Protein AF-A0A8J4PMP1-F1 (afdb_monomer_lite)

Sequence (165 aa):
MTAALQSTEKVACSYKEFVDDQGNSQYLKLQIEDRSLFGRFIKFGMIDGREQVVTNTQLDNIYGGKELSKSTSDQSYIGLNIPYYTKYALLDPDFSVLIEQDTARDQVNSICTNEFSKKLTNAQIAGIVIGGAVFLFIIGAVVIYFYTRNSTSPIAMKLRKMGGR

Radius of gyration: 33.05 Å; chains: 1; bounding box: 49×27×121 Å

Structure (mmCIF, N/CA/C/O backbone):
data_AF-A0A8J4PMP1-F1
#
_entry.id   AF-A0A8J4PMP1-F1
#
loop_
_atom_site.group_PDB
_atom_site.id
_atom_site.type_symbol
_atom_site.label_atom_id
_atom_site.label_alt_id
_atom_site.label_comp_id
_atom_site.label_asym_id
_atom_site.label_entity_id
_atom_site.label_seq_id
_atom_site.pdbx_PDB_ins_code
_atom_site.Cartn_x
_atom_site.Cartn_y
_atom_site.Cartn_z
_atom_site.occupancy
_atom_site.B_iso_or_equiv
_atom_site.auth_seq_id
_atom_site.auth_comp_id
_atom_site.auth_asym_id
_atom_site.auth_atom_id
_atom_site.pdbx_PDB_model_num
ATOM 1 N N . MET A 1 1 ? -6.227 2.891 12.172 1.00 81.81 1 MET A N 1
ATOM 2 C CA . MET A 1 1 ? -5.019 2.042 12.072 1.00 81.81 1 MET A CA 1
ATOM 3 C C . MET A 1 1 ? -4.158 2.539 10.925 1.00 81.81 1 MET A C 1
ATOM 5 O O . MET A 1 1 ? -4.707 3.125 9.995 1.00 81.81 1 MET A O 1
ATOM 9 N N . THR A 1 2 ? -2.847 2.313 10.996 1.00 87.19 2 THR A N 1
ATOM 10 C CA . THR A 1 2 ? -1.889 2.705 9.951 1.00 87.19 2 THR A CA 1
ATOM 11 C C . THR A 1 2 ? -1.131 1.471 9.492 1.00 87.19 2 THR A C 1
ATOM 13 O O . THR A 1 2 ? -0.643 0.719 10.332 1.00 87.19 2 THR A O 1
ATOM 16 N N . ALA A 1 3 ? -1.017 1.286 8.183 1.00 88.38 3 ALA A N 1
ATOM 17 C CA . ALA A 1 3 ? -0.148 0.287 7.577 1.00 88.38 3 ALA A CA 1
ATOM 18 C C . ALA A 1 3 ? 0.888 1.008 6.717 1.00 88.38 3 ALA A C 1
ATOM 20 O O . ALA A 1 3 ? 0.541 1.957 6.012 1.00 88.38 3 ALA A O 1
ATOM 21 N N . ALA A 1 4 ? 2.145 0.582 6.800 1.00 90.62 4 ALA A N 1
ATOM 22 C CA . ALA A 1 4 ? 3.232 1.171 6.037 1.00 90.62 4 ALA A CA 1
ATOM 23 C C . ALA A 1 4 ? 4.232 0.095 5.613 1.00 90.62 4 ALA A C 1
ATOM 25 O O . ALA A 1 4 ? 4.559 -0.803 6.389 1.00 90.62 4 ALA A O 1
ATOM 26 N N . LEU A 1 5 ? 4.730 0.225 4.390 1.00 91.62 5 LEU A N 1
ATOM 27 C CA . LEU A 1 5 ? 5.825 -0.556 3.840 1.00 91.62 5 LEU A CA 1
ATOM 28 C C . LEU A 1 5 ? 6.898 0.422 3.353 1.00 91.62 5 LEU A C 1
ATOM 30 O O . LEU A 1 5 ? 6.575 1.445 2.752 1.00 91.62 5 LEU A O 1
ATOM 34 N N . GLN A 1 6 ? 8.170 0.131 3.616 1.00 92.50 6 GLN A N 1
ATOM 35 C CA . GLN A 1 6 ? 9.280 0.981 3.191 1.00 92.50 6 GLN A CA 1
ATOM 36 C C . GLN A 1 6 ? 10.460 0.139 2.715 1.00 92.50 6 GLN A C 1
ATOM 38 O O . GLN A 1 6 ? 10.809 -0.869 3.327 1.00 92.50 6 GLN A O 1
ATOM 43 N N . SER A 1 7 ? 11.078 0.581 1.625 1.00 90.94 7 SER A N 1
ATOM 44 C CA . SER A 1 7 ? 12.306 0.027 1.074 1.00 90.94 7 SER A CA 1
ATOM 45 C C . SER A 1 7 ? 13.475 0.978 1.305 1.00 90.94 7 SER A C 1
ATOM 47 O O . SER A 1 7 ? 13.333 2.201 1.253 1.00 90.94 7 SER A O 1
ATOM 49 N N . THR A 1 8 ? 14.647 0.394 1.537 1.00 90.31 8 THR A N 1
ATOM 50 C CA . THR A 1 8 ? 15.928 1.108 1.631 1.00 90.31 8 THR A CA 1
ATOM 51 C C . THR A 1 8 ? 16.561 1.321 0.249 1.00 90.31 8 THR A C 1
ATOM 53 O O . THR A 1 8 ? 17.526 2.074 0.117 1.00 90.31 8 THR A O 1
ATOM 56 N N . GLU A 1 9 ? 16.025 0.676 -0.792 1.00 87.75 9 GLU A N 1
ATOM 57 C CA . GLU A 1 9 ? 16.537 0.787 -2.156 1.00 87.75 9 GLU A CA 1
ATOM 58 C C . GLU A 1 9 ? 16.281 2.177 -2.744 1.00 87.75 9 GLU A C 1
ATOM 60 O O . GLU A 1 9 ? 15.222 2.777 -2.559 1.00 87.75 9 GLU A O 1
ATOM 65 N N . LYS A 1 10 ? 17.258 2.691 -3.500 1.00 81.88 10 LYS A N 1
ATOM 66 C CA . LYS A 1 10 ? 17.132 3.992 -4.183 1.00 81.88 10 LYS A CA 1
ATOM 67 C C . LYS A 1 10 ? 16.238 3.930 -5.414 1.00 81.88 10 LYS A C 1
ATOM 69 O O . LYS A 1 10 ? 15.725 4.960 -5.838 1.00 81.88 10 LYS A O 1
ATOM 74 N N . VAL A 1 11 ? 16.099 2.744 -5.998 1.00 86.69 11 VAL A N 1
ATOM 75 C CA . VAL A 1 11 ? 15.331 2.475 -7.209 1.00 86.69 11 VAL A CA 1
ATOM 76 C C . VAL A 1 11 ? 14.278 1.451 -6.832 1.00 86.69 11 VAL A C 1
ATOM 78 O O . VAL A 1 11 ? 14.615 0.311 -6.533 1.00 86.69 11 VAL A O 1
ATOM 81 N N . ALA A 1 12 ? 13.024 1.889 -6.786 1.00 91.06 12 ALA A N 1
ATOM 82 C CA . ALA A 1 12 ? 11.903 1.021 -6.477 1.00 91.06 12 ALA A CA 1
ATOM 83 C C . ALA A 1 12 ? 10.612 1.521 -7.140 1.00 91.06 12 ALA A C 1
ATOM 85 O O . ALA A 1 12 ? 10.537 2.659 -7.622 1.00 91.06 12 ALA A O 1
ATOM 86 N N . CYS A 1 13 ? 9.610 0.663 -7.154 1.00 92.56 13 CYS A N 1
ATOM 87 C CA . CYS A 1 13 ? 8.235 0.918 -7.508 1.00 92.56 13 CYS A CA 1
ATOM 88 C C . CYS A 1 13 ? 7.349 0.509 -6.340 1.00 92.56 13 CYS A C 1
ATOM 90 O O . CYS A 1 13 ? 7.555 -0.546 -5.738 1.00 92.56 13 CYS A O 1
ATOM 92 N N . SER A 1 14 ? 6.334 1.319 -6.065 1.00 93.50 14 SER A N 1
ATOM 93 C CA . SER A 1 14 ? 5.278 0.986 -5.123 1.00 93.50 14 SER A CA 1
ATOM 94 C C . SER A 1 14 ? 3.928 0.870 -5.811 1.00 93.50 14 SER A C 1
ATOM 96 O O . SER A 1 14 ? 3.675 1.481 -6.855 1.00 93.50 14 SER A O 1
ATOM 98 N N . TYR A 1 15 ? 3.066 0.057 -5.220 1.00 93.00 15 TYR A N 1
ATOM 99 C CA . TYR A 1 15 ? 1.709 -0.172 -5.669 1.00 93.00 15 TYR A CA 1
ATOM 100 C C . TYR A 1 15 ? 0.785 -0.346 -4.469 1.00 93.00 15 TYR A C 1
ATOM 102 O O . TYR A 1 15 ? 1.098 -1.081 -3.532 1.00 93.00 15 TYR A O 1
ATOM 110 N N . LYS A 1 16 ? -0.376 0.303 -4.547 1.00 91.81 16 LYS A N 1
ATOM 111 C CA . LYS A 1 16 ? -1.412 0.259 -3.526 1.00 91.81 16 LYS A CA 1
ATOM 112 C C . LYS A 1 16 ? -2.727 -0.182 -4.127 1.00 91.81 16 LYS A C 1
ATOM 114 O O . LYS A 1 16 ? -3.160 0.368 -5.139 1.00 91.81 16 LYS A O 1
ATOM 119 N N . GLU A 1 17 ? -3.404 -1.075 -3.424 1.00 90.06 17 GLU A N 1
ATOM 120 C CA . GLU A 1 17 ? -4.733 -1.534 -3.789 1.00 90.06 17 GLU A CA 1
ATOM 121 C C . GLU A 1 17 ? -5.627 -1.662 -2.558 1.00 90.06 17 GLU A C 1
ATOM 123 O O . GLU A 1 17 ? -5.215 -2.151 -1.503 1.00 90.06 17 GLU A O 1
ATOM 128 N N . PHE A 1 18 ? -6.879 -1.241 -2.724 1.00 87.88 18 PHE A N 1
ATOM 129 C CA . PHE A 1 18 ? -7.957 -1.525 -1.789 1.00 87.88 18 PHE A CA 1
ATOM 130 C C . PHE A 1 18 ? -8.990 -2.358 -2.518 1.00 87.88 18 PHE A C 1
ATOM 132 O O . PHE A 1 18 ? -9.507 -1.9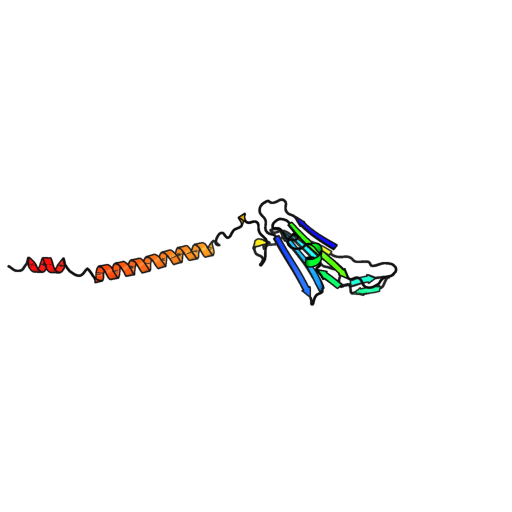36 -3.553 1.00 87.88 18 PHE A O 1
ATOM 139 N N . VAL A 1 19 ? -9.315 -3.516 -1.952 1.00 83.38 19 VAL A N 1
ATOM 140 C CA . VAL A 1 19 ? -10.459 -4.289 -2.427 1.00 83.38 19 VAL A CA 1
ATOM 141 C C . VAL A 1 19 ? -11.660 -3.837 -1.617 1.00 83.38 19 VAL A C 1
ATOM 143 O O . VAL A 1 19 ? -11.775 -4.122 -0.418 1.00 83.38 19 VAL A O 1
ATOM 146 N N . ASP A 1 20 ? -12.510 -3.068 -2.285 1.00 76.00 20 ASP A N 1
ATOM 147 C CA . ASP A 1 20 ? -13.736 -2.530 -1.725 1.00 76.00 20 ASP A CA 1
ATOM 148 C C . ASP A 1 20 ? -14.940 -3.381 -2.139 1.00 76.00 20 ASP A C 1
ATOM 150 O O . ASP A 1 20 ? -15.081 -3.763 -3.302 1.00 76.00 20 ASP A O 1
ATOM 154 N N . ASP A 1 21 ? -15.819 -3.651 -1.180 1.00 67.69 21 ASP A N 1
ATOM 155 C CA . ASP A 1 21 ? -17.138 -4.228 -1.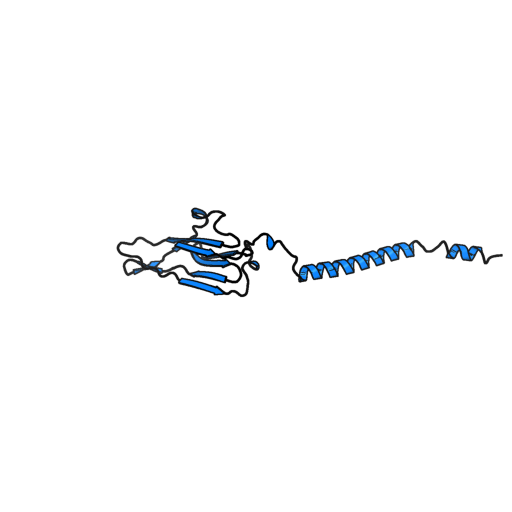419 1.00 67.69 21 ASP A CA 1
ATOM 156 C C . ASP A 1 21 ? -18.180 -3.217 -0.933 1.00 67.69 21 ASP A C 1
ATOM 158 O O . ASP A 1 21 ? -18.443 -3.096 0.265 1.00 67.69 21 ASP A O 1
ATOM 162 N N . GLN A 1 22 ? -18.728 -2.444 -1.877 1.00 64.44 22 GLN A N 1
ATOM 163 C CA . GLN A 1 22 ? -19.795 -1.461 -1.642 1.00 64.44 22 GLN A CA 1
ATOM 164 C C . GLN A 1 22 ? -19.470 -0.405 -0.560 1.00 64.44 22 GLN A C 1
ATOM 166 O O . GLN A 1 22 ? -20.343 -0.025 0.221 1.00 64.44 22 GLN A O 1
ATOM 171 N N . GLY A 1 23 ? -18.232 0.099 -0.509 1.00 64.75 23 GLY A N 1
ATOM 172 C CA . GLY A 1 23 ? -17.799 1.130 0.443 1.00 64.75 23 GLY A CA 1
ATOM 173 C C . GLY A 1 23 ? -17.243 0.595 1.768 1.00 64.75 23 GLY A C 1
ATOM 174 O O . GLY A 1 23 ? -16.934 1.390 2.658 1.00 64.75 23 GLY A O 1
ATOM 175 N N . ASN A 1 24 ? -17.116 -0.727 1.919 1.00 74.38 24 ASN A N 1
ATOM 176 C CA . ASN A 1 24 ? -16.399 -1.372 3.013 1.00 74.38 24 ASN A CA 1
ATOM 177 C C . ASN A 1 24 ? -15.070 -1.952 2.505 1.00 74.38 24 ASN A C 1
ATOM 179 O O . ASN A 1 24 ? -15.024 -3.056 1.956 1.00 74.38 24 ASN A O 1
ATOM 183 N N . SER A 1 25 ? -13.973 -1.229 2.741 1.00 79.25 25 SER A N 1
ATOM 184 C CA . SER A 1 25 ? -12.627 -1.672 2.367 1.00 79.25 25 SER A CA 1
ATOM 185 C C . SER A 1 25 ? -12.185 -2.821 3.273 1.00 79.25 25 SER A C 1
ATOM 187 O O . SER A 1 25 ? -11.778 -2.603 4.411 1.00 79.25 25 SER A O 1
ATOM 189 N N . GLN A 1 26 ? -12.291 -4.057 2.789 1.00 84.50 26 GLN A N 1
ATOM 190 C CA . GLN A 1 26 ? -12.015 -5.260 3.587 1.00 84.50 26 GLN A CA 1
ATOM 191 C C . GLN A 1 26 ? -10.565 -5.715 3.485 1.00 84.50 26 GLN A C 1
ATOM 193 O O . GLN A 1 26 ? -10.074 -6.403 4.381 1.00 84.50 26 GLN A O 1
ATOM 198 N N . TYR A 1 27 ? -9.887 -5.325 2.409 1.00 89.94 27 TYR A N 1
ATOM 199 C CA . TYR A 1 27 ? -8.506 -5.697 2.169 1.00 89.94 27 TYR A CA 1
ATOM 200 C C . TYR A 1 27 ? -7.683 -4.484 1.771 1.00 89.94 27 TYR A C 1
ATOM 202 O O . TYR A 1 27 ? -8.141 -3.620 1.020 1.00 89.94 27 TYR A O 1
ATOM 210 N N . LEU A 1 28 ? -6.454 -4.459 2.272 1.00 91.75 28 LEU A N 1
ATOM 211 C CA . LEU A 1 28 ? -5.413 -3.530 1.870 1.00 91.75 28 LEU A CA 1
ATOM 212 C C . LEU A 1 28 ? -4.236 -4.337 1.347 1.00 91.75 28 LEU A C 1
ATOM 214 O O . LEU A 1 28 ? -3.741 -5.224 2.039 1.00 91.75 28 LEU A O 1
ATOM 218 N N . LYS A 1 29 ? -3.729 -3.955 0.183 1.00 93.12 29 LYS A N 1
ATOM 219 C CA . LYS A 1 29 ? -2.442 -4.414 -0.314 1.00 93.12 29 LYS A CA 1
ATOM 220 C C . LYS A 1 29 ? -1.532 -3.208 -0.507 1.00 93.12 29 LYS A C 1
ATOM 222 O O . LYS A 1 29 ? -1.859 -2.293 -1.257 1.00 93.12 29 LYS A O 1
ATOM 227 N N . LEU A 1 30 ? -0.396 -3.224 0.182 1.00 94.12 30 LEU A N 1
ATOM 228 C CA . LEU A 1 30 ? 0.723 -2.311 -0.046 1.00 94.12 30 LEU A CA 1
ATOM 229 C C . LEU A 1 30 ? 1.865 -3.133 -0.622 1.00 94.12 30 LEU A C 1
ATOM 231 O O . LEU A 1 30 ? 2.231 -4.142 -0.031 1.00 94.12 30 LEU A O 1
ATOM 235 N N . GLN A 1 31 ? 2.441 -2.730 -1.741 1.00 94.56 31 GLN A N 1
ATOM 236 C CA . GLN A 1 31 ? 3.503 -3.479 -2.400 1.00 94.56 31 GLN A CA 1
ATOM 237 C C . GLN A 1 31 ? 4.656 -2.553 -2.758 1.00 94.56 31 GLN A C 1
ATOM 239 O O . GLN A 1 31 ? 4.440 -1.452 -3.257 1.00 94.56 31 GLN A O 1
ATOM 244 N N . ILE A 1 32 ? 5.883 -3.008 -2.514 1.00 94.50 32 ILE A N 1
ATOM 245 C CA . ILE A 1 32 ? 7.107 -2.385 -3.016 1.00 94.50 32 ILE A CA 1
ATOM 246 C C . ILE A 1 32 ? 7.950 -3.483 -3.653 1.00 94.50 32 ILE A C 1
ATOM 248 O O . ILE A 1 32 ? 8.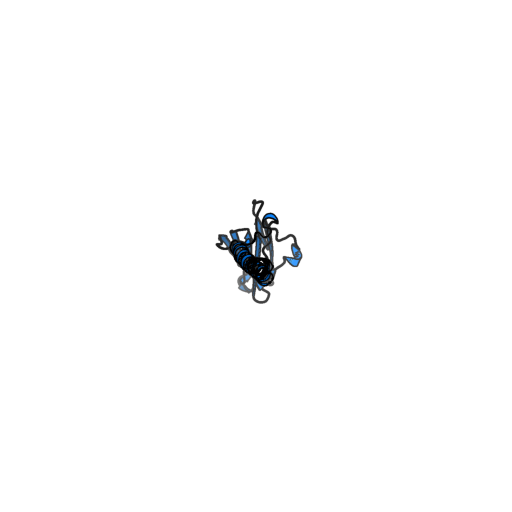267 -4.474 -2.995 1.00 94.50 32 ILE A O 1
ATOM 252 N N . GLU A 1 33 ? 8.318 -3.298 -4.920 1.00 92.88 33 GLU A N 1
ATOM 253 C CA . GLU A 1 33 ? 8.980 -4.330 -5.729 1.00 92.88 33 GLU A CA 1
ATOM 254 C C . GLU A 1 33 ? 8.202 -5.661 -5.703 1.00 92.88 33 GLU A C 1
ATOM 256 O O . GLU A 1 33 ? 7.020 -5.701 -6.045 1.00 92.88 33 GLU A O 1
ATOM 261 N N . ASP A 1 34 ? 8.848 -6.751 -5.302 1.00 93.56 34 ASP A N 1
ATOM 262 C CA . ASP A 1 34 ? 8.307 -8.103 -5.205 1.00 93.56 34 ASP A CA 1
ATOM 263 C C . ASP A 1 34 ? 7.717 -8.418 -3.821 1.00 93.56 34 ASP A C 1
ATOM 265 O O . ASP A 1 34 ? 7.336 -9.555 -3.565 1.00 93.56 34 ASP A O 1
ATOM 269 N N . ARG A 1 35 ? 7.637 -7.447 -2.901 1.00 94.62 35 ARG A N 1
ATOM 270 C CA . ARG A 1 35 ? 7.149 -7.677 -1.533 1.00 94.62 35 ARG A CA 1
ATOM 271 C C . ARG A 1 35 ? 5.864 -6.922 -1.275 1.00 94.62 35 ARG A C 1
ATOM 273 O O . ARG A 1 35 ? 5.814 -5.706 -1.455 1.00 94.62 35 ARG A O 1
ATOM 280 N N . SER A 1 36 ? 4.852 -7.625 -0.781 1.00 94.44 36 SER A N 1
ATOM 281 C CA . SER A 1 36 ? 3.579 -7.024 -0.402 1.00 94.44 36 SER A CA 1
ATOM 282 C C . SER A 1 36 ? 3.241 -7.254 1.068 1.00 94.44 36 SER A C 1
ATOM 284 O O . SER A 1 36 ? 3.539 -8.291 1.655 1.00 94.44 36 SER A O 1
ATOM 286 N N . LEU A 1 37 ? 2.628 -6.247 1.680 1.00 94.38 37 LEU A N 1
ATOM 287 C CA . LEU A 1 37 ? 1.911 -6.335 2.939 1.00 94.38 37 LEU A CA 1
ATOM 288 C C . LEU A 1 37 ? 0.423 -6.399 2.608 1.00 94.38 37 LEU A C 1
ATOM 290 O O . LEU A 1 37 ? -0.159 -5.431 2.115 1.00 94.38 37 LEU A O 1
ATOM 294 N N . PHE A 1 38 ? -0.176 -7.545 2.894 1.00 92.94 38 PHE A N 1
ATOM 295 C CA . PHE A 1 38 ? -1.593 -7.799 2.719 1.00 92.94 38 PHE A CA 1
ATOM 296 C C . PHE A 1 38 ? -2.293 -7.765 4.077 1.00 92.94 38 PHE A C 1
ATOM 298 O O . PHE A 1 38 ? -1.957 -8.531 4.978 1.00 92.94 38 PHE A O 1
ATOM 305 N N . GLY A 1 39 ? -3.257 -6.866 4.232 1.00 91.12 39 GLY A N 1
ATOM 306 C CA . GLY A 1 39 ? -4.094 -6.741 5.418 1.00 91.12 39 GLY A CA 1
ATOM 307 C C . GLY A 1 39 ? -5.524 -7.165 5.122 1.00 91.12 39 GLY A C 1
ATOM 308 O O . GLY A 1 39 ? -6.100 -6.734 4.123 1.00 91.12 39 GLY A O 1
ATOM 309 N N . ARG A 1 40 ? -6.109 -7.968 6.014 1.00 90.00 40 ARG A N 1
ATOM 310 C CA . ARG A 1 40 ? -7.535 -8.298 6.032 1.00 90.00 40 ARG A CA 1
ATOM 311 C C . ARG A 1 40 ? -8.171 -7.659 7.259 1.00 90.00 40 ARG A C 1
ATOM 313 O O . ARG A 1 40 ? -7.847 -8.004 8.395 1.00 90.00 40 ARG A O 1
ATOM 320 N N . PHE A 1 41 ? -9.098 -6.741 7.027 1.00 87.62 41 PHE A N 1
ATOM 321 C CA . PHE A 1 41 ? -9.772 -6.026 8.100 1.00 87.62 41 PHE A CA 1
ATOM 322 C C . PHE A 1 41 ? -10.956 -6.808 8.662 1.00 87.62 41 PHE A C 1
ATOM 324 O O . PHE A 1 41 ? -11.603 -7.613 7.986 1.00 87.62 41 PHE A O 1
ATOM 331 N N . ILE A 1 42 ? -11.239 -6.535 9.933 1.00 87.50 42 ILE A N 1
ATOM 332 C CA . ILE A 1 42 ? -12.310 -7.177 10.677 1.00 87.50 42 ILE A CA 1
ATOM 333 C C . ILE A 1 42 ? -13.674 -6.771 10.116 1.00 87.50 42 ILE A C 1
ATOM 335 O O . ILE A 1 42 ? -13.964 -5.589 9.936 1.00 87.50 42 ILE A O 1
ATOM 339 N N . LYS A 1 43 ? -14.523 -7.776 9.881 1.00 87.81 43 LYS A N 1
ATOM 340 C CA . LYS A 1 43 ? -15.952 -7.600 9.574 1.00 87.81 43 LYS A CA 1
ATOM 341 C C . LYS A 1 43 ? -16.841 -7.771 10.805 1.00 87.81 43 LYS A C 1
ATOM 343 O O . LYS A 1 43 ? -17.939 -7.227 10.842 1.00 87.81 43 LYS A O 1
ATOM 348 N N . PHE A 1 44 ? -16.362 -8.523 11.796 1.00 89.00 44 PHE A N 1
ATOM 349 C CA . PHE A 1 44 ? -17.088 -8.861 13.015 1.00 89.00 44 PHE A CA 1
ATOM 350 C C . PHE A 1 44 ? -16.180 -8.738 14.233 1.00 89.00 44 PHE A C 1
ATOM 352 O O . PHE A 1 44 ? -15.104 -9.327 14.277 1.00 89.00 44 PHE A O 1
ATOM 359 N N . GLY A 1 45 ? -16.619 -7.969 15.221 1.00 91.38 45 GLY A N 1
ATOM 360 C CA . GLY A 1 45 ? -15.936 -7.825 16.500 1.00 91.38 45 GLY A CA 1
ATOM 361 C C . GLY A 1 45 ? -16.757 -8.411 17.635 1.00 91.38 45 GLY A C 1
ATOM 362 O O . GLY A 1 45 ? -17.986 -8.457 17.560 1.00 91.38 45 GLY A O 1
ATOM 363 N N . MET A 1 46 ? -16.089 -8.801 18.720 1.00 94.31 46 MET A N 1
ATOM 364 C CA . MET A 1 46 ? -16.775 -9.106 19.973 1.00 94.31 46 MET A CA 1
ATOM 365 C C . MET A 1 46 ? -16.913 -7.819 20.784 1.00 94.31 46 MET A C 1
ATOM 367 O O . MET A 1 46 ? -15.940 -7.303 21.329 1.00 94.31 46 MET A O 1
ATOM 371 N N . ILE A 1 47 ? -18.135 -7.309 20.860 1.00 95.44 47 ILE A N 1
ATOM 372 C CA . ILE A 1 47 ? -18.485 -6.031 21.468 1.00 95.44 47 ILE A CA 1
ATOM 373 C C . ILE A 1 47 ? -19.403 -6.299 22.656 1.00 95.44 47 ILE A C 1
ATOM 375 O O . ILE A 1 47 ? -20.497 -6.837 22.497 1.00 95.44 47 ILE A O 1
ATOM 379 N N . ASP A 1 48 ? -18.935 -5.988 23.865 1.00 95.06 48 ASP A N 1
ATOM 380 C CA . ASP A 1 48 ? -19.640 -6.261 25.127 1.00 95.06 48 ASP A CA 1
ATOM 381 C C . ASP A 1 48 ? -20.149 -7.713 25.256 1.00 95.06 48 ASP A C 1
ATOM 383 O O . ASP A 1 48 ? -21.225 -7.984 25.798 1.00 95.06 48 ASP A O 1
ATOM 387 N N . GLY A 1 49 ? -19.368 -8.664 24.735 1.00 93.44 49 GLY A N 1
ATOM 388 C CA . GLY A 1 49 ? -19.691 -10.094 24.748 1.00 93.44 49 GLY A CA 1
ATOM 389 C C . GLY A 1 49 ? -20.674 -10.544 23.663 1.00 93.44 49 GLY A C 1
ATOM 390 O O . GLY A 1 49 ? -21.158 -11.672 23.725 1.00 93.44 49 GLY A O 1
ATOM 391 N N . ARG A 1 50 ? -20.981 -9.695 22.674 1.00 94.00 50 ARG A N 1
ATOM 392 C CA . ARG A 1 50 ? -21.814 -10.037 21.512 1.00 94.00 50 ARG A CA 1
ATOM 393 C C . ARG A 1 50 ? -21.033 -9.836 20.227 1.00 94.00 50 ARG A C 1
ATOM 395 O O . ARG A 1 50 ? -20.281 -8.878 20.101 1.00 94.00 50 ARG A O 1
ATOM 402 N N . GLU A 1 51 ? -21.238 -10.715 19.261 1.00 94.06 51 GLU A N 1
ATOM 403 C CA . GLU A 1 51 ? -20.703 -10.506 17.922 1.00 94.06 51 GLU A CA 1
ATOM 404 C C . GLU A 1 51 ? -21.490 -9.391 17.225 1.00 94.06 51 GLU A C 1
ATOM 406 O O . GLU A 1 51 ? -22.723 -9.398 17.202 1.00 94.06 51 GLU A O 1
ATOM 411 N N . GLN A 1 52 ? -20.777 -8.402 16.700 1.00 94.06 52 GLN A N 1
ATOM 412 C CA . GLN A 1 52 ? -21.364 -7.269 15.998 1.00 94.06 52 GLN A CA 1
ATOM 413 C C . GLN A 1 52 ? -20.561 -6.934 14.748 1.00 94.06 52 GLN A C 1
ATOM 415 O O . GLN A 1 52 ? -19.342 -7.102 14.705 1.00 94.06 52 GLN A O 1
ATOM 420 N N . VAL A 1 53 ? -21.266 -6.433 13.734 1.00 91.44 53 VAL A N 1
ATOM 421 C CA . VAL A 1 53 ? -20.663 -5.999 12.473 1.00 91.44 53 VAL A CA 1
ATOM 422 C C . VAL A 1 53 ? -19.821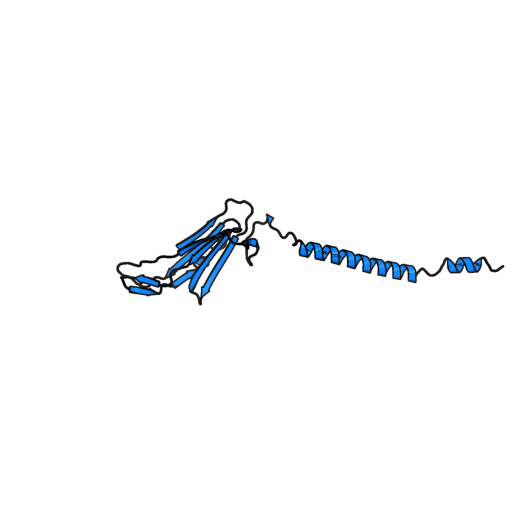 -4.747 12.705 1.00 91.44 53 VAL A C 1
ATOM 424 O O . VAL A 1 53 ? -20.269 -3.789 13.334 1.00 91.44 53 VAL A O 1
ATOM 427 N N . VAL A 1 54 ? -18.618 -4.752 12.142 1.00 91.06 54 VAL A N 1
ATOM 428 C CA . VAL A 1 54 ? -17.689 -3.622 12.091 1.00 91.06 54 VAL A CA 1
ATOM 429 C C . VAL A 1 54 ? -17.461 -3.285 10.623 1.00 91.06 54 VAL A C 1
ATOM 431 O O . VAL A 1 54 ? -17.292 -4.178 9.791 1.00 91.06 54 VAL A O 1
ATOM 434 N N . THR A 1 55 ? -17.490 -1.997 10.291 1.00 90.38 55 THR A N 1
ATOM 435 C CA . THR A 1 55 ? -17.222 -1.533 8.921 1.00 90.38 55 THR A CA 1
ATOM 436 C C . THR A 1 55 ? -15.913 -0.769 8.861 1.00 90.38 55 THR A C 1
ATOM 438 O O . THR A 1 55 ? -15.434 -0.258 9.872 1.00 90.38 55 THR A O 1
ATOM 441 N N . ASN A 1 56 ? -15.320 -0.708 7.674 1.00 89.06 56 ASN A N 1
ATOM 442 C CA . ASN A 1 56 ? -14.027 -0.086 7.453 1.00 89.06 56 ASN A CA 1
ATOM 443 C C . ASN A 1 56 ? -14.175 1.081 6.485 1.00 89.06 56 ASN A C 1
ATOM 445 O O . ASN A 1 56 ? -14.980 1.035 5.558 1.00 89.06 56 ASN A O 1
ATOM 449 N N . THR A 1 57 ? -13.382 2.127 6.683 1.00 88.94 57 THR A N 1
ATOM 450 C CA . THR A 1 57 ? -13.363 3.283 5.785 1.00 88.94 57 THR A CA 1
ATOM 451 C C . THR A 1 57 ? -11.928 3.673 5.486 1.00 88.94 57 THR A C 1
ATOM 453 O O . THR A 1 57 ? -11.106 3.785 6.397 1.00 88.94 57 THR A O 1
ATOM 456 N N . GLN A 1 58 ? -11.620 3.897 4.211 1.00 88.12 58 GLN A N 1
ATOM 457 C CA . GLN A 1 58 ? -10.328 4.432 3.806 1.00 88.12 58 GLN A CA 1
ATOM 458 C C . GLN A 1 58 ? -10.240 5.910 4.192 1.00 88.12 58 GLN A C 1
ATOM 460 O O . GLN A 1 58 ? -11.102 6.716 3.841 1.00 88.12 58 GLN A O 1
ATOM 465 N N . LEU A 1 59 ? -9.174 6.275 4.901 1.00 88.81 59 LEU A N 1
ATOM 466 C CA . LEU A 1 59 ? -8.965 7.636 5.392 1.00 88.81 59 LEU A CA 1
ATOM 467 C C . LEU A 1 59 ? -7.754 8.321 4.738 1.00 88.81 59 LEU A C 1
ATOM 469 O O . LEU A 1 59 ? -7.365 9.411 5.152 1.00 88.81 59 LEU A O 1
ATOM 473 N N . ASP A 1 60 ? -7.178 7.720 3.696 1.00 86.38 60 ASP A N 1
ATOM 474 C CA . ASP A 1 60 ? -6.030 8.254 2.950 1.00 86.38 60 ASP A CA 1
ATOM 475 C C . ASP A 1 60 ? -6.267 9.693 2.455 1.00 86.38 60 ASP A C 1
ATOM 477 O O . ASP A 1 60 ? -5.405 10.560 2.611 1.00 86.38 60 ASP A O 1
ATOM 481 N N . ASN A 1 61 ? -7.471 9.973 1.945 1.00 82.88 61 ASN A N 1
ATOM 482 C CA . ASN A 1 61 ? -7.863 11.304 1.467 1.00 82.88 61 ASN A CA 1
ATOM 483 C C . ASN A 1 61 ? -7.928 12.354 2.587 1.00 82.88 61 ASN A C 1
ATOM 485 O O . ASN A 1 61 ? -7.807 13.545 2.313 1.00 82.88 61 ASN A O 1
ATOM 489 N N . ILE A 1 62 ? -8.134 11.920 3.834 1.00 83.12 62 ILE A N 1
ATOM 490 C CA . ILE A 1 62 ? -8.286 12.796 5.001 1.00 83.12 62 ILE A CA 1
ATOM 491 C C . ILE A 1 62 ? -6.930 13.030 5.673 1.00 83.12 62 ILE A C 1
ATOM 493 O O . ILE A 1 62 ? -6.611 14.165 6.018 1.00 83.12 62 ILE A O 1
ATOM 497 N N . TYR A 1 63 ? -6.129 11.975 5.852 1.00 79.56 63 TYR A N 1
ATOM 498 C CA . TYR A 1 63 ? -4.919 12.036 6.680 1.00 79.56 63 TYR A CA 1
ATOM 499 C C . TYR A 1 63 ? -3.601 12.098 5.913 1.00 79.56 63 TYR A C 1
ATOM 501 O O . TYR A 1 63 ? -2.600 12.451 6.529 1.00 79.56 63 TYR A O 1
ATOM 509 N N . GLY A 1 64 ? -3.544 11.763 4.619 1.00 67.06 64 GLY A N 1
ATOM 510 C CA . GLY A 1 64 ? -2.236 11.587 3.977 1.00 67.06 64 GLY A CA 1
ATOM 511 C C . GLY A 1 64 ? -2.037 12.156 2.573 1.00 67.06 64 GLY A C 1
ATOM 512 O O . GLY A 1 64 ? -0.911 12.117 2.076 1.00 67.06 64 GLY A O 1
ATOM 513 N N . GLY A 1 65 ? -3.053 12.764 1.956 1.00 64.38 65 GLY A N 1
ATOM 514 C CA . GLY A 1 65 ? -2.887 13.535 0.716 1.00 64.38 65 GLY A CA 1
ATOM 515 C C . GLY A 1 6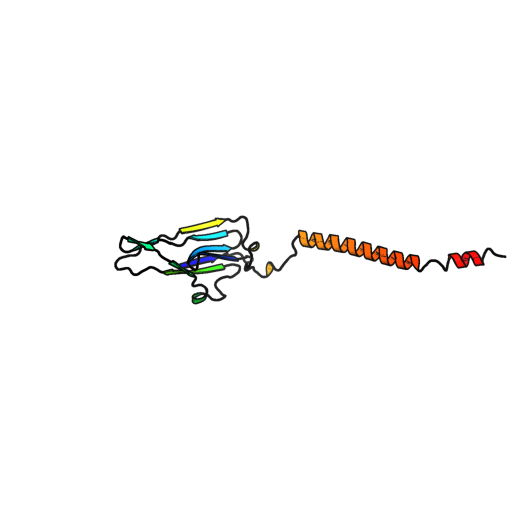5 ? -2.068 12.813 -0.373 1.00 64.38 65 GLY A C 1
ATOM 516 O O . GLY A 1 65 ? -2.125 11.594 -0.508 1.00 64.38 65 GLY A O 1
ATOM 517 N N . LYS A 1 66 ? -1.276 13.561 -1.158 1.00 58.97 66 LYS A N 1
ATOM 518 C CA . LYS A 1 66 ? -0.384 13.007 -2.204 1.00 58.97 66 LYS A CA 1
ATOM 519 C C . LYS A 1 66 ? 0.907 12.356 -1.668 1.00 58.97 66 LYS A C 1
ATOM 521 O O . LYS A 1 66 ? 1.696 11.866 -2.467 1.00 58.97 66 LYS A O 1
ATOM 526 N N . GLU A 1 67 ? 1.158 12.376 -0.360 1.00 66.88 67 GLU A N 1
ATOM 527 C CA . GLU A 1 67 ? 2.449 11.970 0.230 1.00 66.88 67 GLU A CA 1
ATOM 528 C C . GLU A 1 67 ? 2.487 10.516 0.721 1.00 66.88 67 GLU A C 1
ATOM 530 O O . GLU A 1 67 ? 3.572 10.001 0.985 1.00 66.88 67 GLU A O 1
ATOM 535 N N . LEU A 1 68 ? 1.331 9.851 0.821 1.00 79.38 68 LEU A N 1
ATOM 536 C CA . LEU A 1 68 ? 1.204 8.475 1.321 1.00 79.38 68 LEU A CA 1
ATOM 537 C C . LEU A 1 68 ? 1.954 7.436 0.493 1.00 79.38 68 LEU A C 1
ATOM 539 O O . LEU A 1 68 ? 2.433 6.449 1.042 1.00 79.38 68 LEU A O 1
ATOM 543 N N . SER A 1 69 ? 2.022 7.644 -0.818 1.00 82.69 69 SER A N 1
ATOM 544 C CA . SER A 1 69 ? 2.570 6.668 -1.750 1.00 82.69 69 SER A CA 1
ATOM 545 C C . SER A 1 69 ? 3.723 7.312 -2.510 1.00 82.69 69 SER A C 1
ATOM 547 O O . SER A 1 69 ? 3.545 8.209 -3.334 1.00 82.69 69 SER A O 1
ATOM 549 N N . LYS A 1 70 ? 4.933 6.860 -2.194 1.00 89.00 70 LYS A N 1
ATOM 550 C CA . LYS A 1 70 ? 6.189 7.172 -2.876 1.00 89.00 70 LYS A CA 1
ATOM 551 C C . LYS A 1 70 ? 6.747 5.871 -3.425 1.00 89.00 70 LYS A C 1
ATOM 553 O O . LYS A 1 70 ? 6.427 4.790 -2.947 1.00 89.00 70 LYS A O 1
ATOM 558 N N . SER A 1 71 ? 7.636 5.966 -4.396 1.00 89.94 71 SER A N 1
ATOM 559 C CA . SER A 1 71 ? 8.221 4.793 -5.047 1.00 89.94 71 SER A CA 1
ATOM 560 C C . SER A 1 71 ? 8.937 3.821 -4.101 1.00 89.94 71 SER A C 1
ATOM 562 O O . SER A 1 71 ? 9.013 2.633 -4.381 1.00 89.94 71 SER A O 1
ATOM 564 N N . THR A 1 72 ? 9.449 4.318 -2.973 1.00 91.25 72 THR A N 1
ATOM 565 C CA . THR A 1 72 ? 10.182 3.541 -1.961 1.00 91.25 72 THR A CA 1
ATOM 566 C C . THR A 1 72 ? 9.416 3.379 -0.650 1.00 91.25 72 THR A C 1
ATOM 568 O O . THR A 1 72 ? 9.920 2.742 0.271 1.00 91.25 72 THR A O 1
ATOM 571 N N . SER A 1 73 ? 8.229 3.967 -0.517 1.00 90.94 73 SER A N 1
ATOM 572 C CA . SER A 1 73 ? 7.432 3.877 0.705 1.00 90.94 73 SER A CA 1
ATOM 573 C C . SER A 1 73 ? 5.959 4.003 0.382 1.00 90.94 73 SER A C 1
ATOM 575 O O . SER A 1 73 ? 5.565 4.958 -0.283 1.00 90.94 73 SER A O 1
ATOM 577 N N . ASP A 1 74 ? 5.143 3.107 0.907 1.00 90.44 74 ASP A N 1
ATOM 578 C CA . ASP A 1 74 ? 3.704 3.164 0.725 1.00 90.44 74 ASP A CA 1
ATOM 579 C C . ASP A 1 74 ? 2.998 3.032 2.064 1.00 90.44 74 ASP A C 1
ATOM 581 O O . ASP A 1 74 ? 3.378 2.221 2.909 1.00 90.44 74 ASP A O 1
ATOM 585 N N . GLN A 1 75 ? 1.995 3.871 2.269 1.00 91.00 75 GLN A N 1
ATOM 586 C CA . GLN A 1 75 ? 1.287 3.998 3.525 1.00 91.00 75 GLN A CA 1
ATOM 587 C C . GLN A 1 75 ? -0.214 4.147 3.275 1.00 91.00 75 GLN A C 1
ATOM 589 O O . GLN A 1 75 ? -0.663 4.710 2.270 1.00 91.00 75 GLN A O 1
ATOM 594 N N . SER A 1 76 ? -1.002 3.650 4.225 1.00 90.00 76 SER A N 1
ATOM 595 C CA . SER A 1 76 ? -2.444 3.849 4.260 1.00 90.00 76 SER A CA 1
ATOM 596 C C . SER A 1 76 ? -2.983 4.005 5.681 1.00 90.00 76 SER A C 1
ATOM 598 O O . SER A 1 76 ? -2.462 3.425 6.641 1.00 90.00 76 SER A O 1
ATOM 600 N N . TYR A 1 77 ? -4.061 4.782 5.789 1.00 90.06 77 TYR A N 1
ATOM 601 C CA . TYR A 1 77 ? -4.880 4.938 6.979 1.00 90.06 77 TYR A CA 1
ATOM 602 C C . TYR A 1 77 ? -6.260 4.313 6.782 1.00 90.06 77 TYR A C 1
ATOM 604 O O . TYR A 1 77 ? -7.004 4.666 5.866 1.00 90.06 77 TYR A O 1
ATOM 612 N N . ILE A 1 78 ? -6.627 3.435 7.714 1.00 88.62 78 ILE A N 1
ATOM 613 C CA . ILE A 1 78 ? -7.910 2.732 7.714 1.00 88.62 78 ILE A CA 1
ATOM 614 C C . ILE A 1 78 ? -8.629 3.002 9.029 1.00 88.62 78 ILE A C 1
ATOM 616 O O . ILE A 1 78 ? -8.079 2.793 10.119 1.00 88.62 78 ILE A O 1
ATOM 620 N N . GLY A 1 79 ? -9.856 3.496 8.920 1.00 89.38 79 GLY A N 1
ATOM 621 C CA . GLY A 1 79 ? -10.787 3.673 10.024 1.00 89.38 79 GLY A CA 1
ATOM 622 C C . GLY A 1 79 ? -11.579 2.401 10.270 1.00 89.38 79 GLY A C 1
ATOM 623 O O . GLY A 1 79 ? -12.091 1.814 9.321 1.00 89.38 79 GLY A O 1
ATOM 624 N N . LEU A 1 80 ? -11.691 2.007 11.538 1.00 90.38 80 LEU A N 1
ATOM 625 C CA . LEU A 1 80 ? -12.622 0.974 11.985 1.00 90.38 80 LEU A CA 1
ATOM 626 C C . LEU A 1 80 ? -13.837 1.666 12.598 1.00 90.38 80 LEU A C 1
ATOM 628 O O . LEU A 1 80 ? -13.712 2.357 13.610 1.00 90.38 80 LEU A O 1
ATOM 632 N N . ASN A 1 81 ? -15.004 1.466 12.004 1.00 91.44 81 ASN A N 1
ATOM 633 C CA . ASN A 1 81 ? -16.268 1.975 12.510 1.00 91.44 81 ASN A CA 1
ATOM 634 C C . ASN A 1 81 ? -16.882 0.913 13.419 1.00 91.44 81 ASN A C 1
ATOM 636 O O . ASN A 1 81 ? -17.565 -0.012 12.969 1.00 91.44 81 ASN A O 1
ATOM 640 N N . ILE A 1 82 ? -16.590 1.045 14.707 1.00 92.50 82 ILE A N 1
ATOM 641 C CA . ILE A 1 82 ? -17.101 0.165 15.751 1.00 92.50 82 ILE A CA 1
ATOM 642 C C . ILE A 1 82 ? -18.438 0.749 16.235 1.00 92.50 82 ILE A C 1
ATOM 644 O O . ILE A 1 82 ? -18.490 1.940 16.557 1.00 92.50 82 ILE A O 1
ATOM 648 N N . PRO A 1 83 ? -19.523 -0.040 16.286 1.00 91.06 83 PRO A N 1
ATOM 649 C CA . PRO A 1 83 ? -20.778 0.404 16.883 1.00 91.06 83 PRO A CA 1
ATOM 650 C C . PRO A 1 83 ? -20.612 0.702 18.382 1.00 91.06 83 PRO A C 1
ATOM 652 O O . PRO A 1 83 ? -19.605 0.370 19.006 1.00 91.06 83 PRO A O 1
ATOM 655 N N . TYR A 1 84 ? -21.612 1.358 18.967 1.00 93.94 84 TYR A N 1
ATOM 656 C CA . TYR A 1 84 ? -21.572 1.765 20.371 1.00 93.94 84 TYR A CA 1
ATOM 657 C C . TYR A 1 84 ? -21.317 0.578 21.316 1.00 93.94 84 TYR A C 1
ATOM 659 O O . TYR A 1 84 ? -21.989 -0.450 21.227 1.00 93.94 84 TYR A O 1
ATOM 667 N N . TYR A 1 85 ? -20.388 0.766 22.254 1.00 94.44 85 TYR A N 1
ATOM 668 C CA . TYR A 1 85 ? -20.024 -0.211 23.276 1.00 94.44 85 TYR A CA 1
ATOM 669 C C . TYR A 1 85 ? -19.808 0.464 24.632 1.00 94.44 85 TYR A C 1
ATOM 671 O O . TYR A 1 85 ? -19.569 1.669 24.715 1.00 94.44 85 TYR A O 1
ATOM 679 N N . THR A 1 86 ? -19.905 -0.321 25.702 1.00 95.56 86 THR A N 1
ATOM 680 C CA . THR A 1 86 ? -19.870 0.156 27.092 1.00 95.56 86 THR A CA 1
ATOM 681 C C . THR A 1 86 ? -18.686 -0.375 27.887 1.00 95.56 86 THR A C 1
ATOM 683 O O . THR A 1 86 ? -18.157 0.341 28.734 1.00 95.56 86 THR A O 1
ATOM 686 N N . LYS A 1 87 ? -18.260 -1.617 27.639 1.00 95.75 87 LYS A N 1
ATOM 687 C CA . LYS A 1 87 ? -17.188 -2.285 28.385 1.00 95.75 87 LYS A CA 1
ATOM 688 C C . LYS A 1 87 ? -15.961 -2.505 27.516 1.00 95.75 87 LYS A C 1
ATOM 690 O O . LYS A 1 87 ? -14.881 -2.060 27.888 1.00 95.75 87 LYS A O 1
ATOM 695 N N . TYR A 1 88 ? -16.107 -3.205 26.391 1.00 94.56 88 TYR A N 1
ATOM 696 C CA . TYR A 1 88 ? -14.978 -3.528 25.519 1.00 94.56 88 TYR A CA 1
ATOM 697 C C . TYR A 1 88 ? -15.403 -3.870 24.089 1.00 94.56 88 TYR A C 1
ATOM 699 O O . TYR A 1 88 ? -16.501 -4.368 23.844 1.00 94.56 88 TYR A O 1
ATOM 707 N N . ALA A 1 89 ? -14.471 -3.663 23.161 1.00 93.88 89 ALA A N 1
ATOM 708 C CA . ALA A 1 89 ? -14.519 -4.177 21.801 1.00 93.88 89 ALA A CA 1
ATOM 709 C C . ALA A 1 89 ? -13.215 -4.939 21.527 1.00 93.88 89 ALA A C 1
ATOM 711 O O . ALA A 1 89 ? -12.129 -4.374 21.654 1.00 93.88 89 ALA A O 1
ATOM 712 N N . LEU A 1 90 ? -13.325 -6.222 21.189 1.00 93.31 90 LEU A N 1
ATOM 713 C CA . LEU A 1 90 ? -12.205 -7.087 20.826 1.00 93.31 90 LEU A CA 1
ATOM 714 C C . LEU A 1 90 ? -12.223 -7.327 19.312 1.00 93.31 90 LEU A C 1
ATOM 716 O O . LEU A 1 90 ? -13.232 -7.776 18.761 1.00 93.31 90 LEU A O 1
ATOM 720 N N . LEU A 1 91 ? -11.106 -7.004 18.660 1.00 90.94 91 LEU A N 1
ATOM 721 C CA . LEU A 1 91 ? -10.911 -7.023 17.210 1.00 90.94 91 LEU A CA 1
ATOM 722 C C . LEU A 1 91 ? -9.543 -7.649 16.912 1.00 90.94 91 LEU A C 1
ATOM 724 O O . LEU A 1 91 ? -8.573 -7.288 17.574 1.00 90.94 91 LEU A O 1
ATOM 728 N N . ASP A 1 92 ? -9.469 -8.535 15.920 1.00 87.81 92 ASP A N 1
ATOM 729 C CA . ASP A 1 92 ? -8.256 -9.297 15.573 1.00 87.81 92 ASP A CA 1
ATOM 730 C C . ASP A 1 92 ? -7.918 -9.193 14.070 1.00 87.81 92 ASP A C 1
ATOM 732 O O . ASP A 1 92 ? -8.190 -10.115 13.302 1.00 87.81 92 ASP A O 1
ATOM 736 N N . PRO A 1 93 ? -7.465 -8.024 13.581 1.00 86.38 93 PRO A N 1
ATOM 737 C CA . PRO A 1 93 ? -7.123 -7.869 12.171 1.00 86.38 93 PRO A CA 1
ATOM 738 C C . PRO A 1 93 ? -5.907 -8.727 11.799 1.00 86.38 93 PRO A C 1
ATOM 740 O O . PRO A 1 93 ? -4.915 -8.757 12.525 1.00 86.38 93 PRO A O 1
ATOM 743 N N . ASP A 1 94 ? -5.948 -9.331 10.613 1.00 88.88 94 ASP A N 1
ATOM 744 C CA . ASP A 1 94 ? -4.863 -10.177 10.117 1.00 88.88 94 ASP A CA 1
ATOM 745 C C . ASP A 1 94 ? -3.975 -9.417 9.132 1.00 88.88 94 ASP A C 1
ATOM 747 O O . ASP A 1 94 ? -4.466 -8.747 8.216 1.00 88.88 94 ASP A O 1
ATOM 751 N N . PHE A 1 95 ? -2.660 -9.593 9.260 1.00 90.69 95 PHE A N 1
ATOM 752 C CA . PHE A 1 95 ? -1.675 -9.066 8.317 1.00 90.69 95 PHE A CA 1
ATOM 753 C C . PHE A 1 95 ? -0.716 -10.166 7.879 1.00 90.69 95 PHE A C 1
ATOM 755 O O . PHE A 1 95 ? -0.319 -11.026 8.663 1.00 90.69 95 PHE A O 1
ATOM 762 N N . SER A 1 96 ? -0.328 -10.144 6.612 1.00 93.56 96 SER A N 1
ATOM 763 C CA . SER A 1 96 ? 0.607 -11.097 6.024 1.00 93.56 96 SER A CA 1
ATOM 764 C C . SER A 1 96 ? 1.594 -10.369 5.131 1.00 93.56 96 SER A C 1
ATOM 766 O O . SER A 1 96 ? 1.230 -9.436 4.421 1.00 93.56 96 SER A O 1
ATOM 768 N N . VAL A 1 97 ? 2.848 -10.809 5.161 1.00 94.00 97 VAL A N 1
ATOM 769 C CA . VAL A 1 97 ? 3.878 -10.346 4.232 1.00 94.00 97 VAL A CA 1
ATOM 770 C C . VAL A 1 97 ? 4.079 -11.432 3.188 1.00 94.00 97 VAL A C 1
ATOM 772 O O . VAL A 1 97 ? 4.302 -12.590 3.542 1.00 94.00 97 VAL A O 1
ATOM 775 N N . LEU A 1 98 ? 3.979 -11.065 1.917 1.00 94.12 98 LEU A N 1
ATOM 776 C CA . LEU A 1 98 ? 4.048 -11.981 0.788 1.00 94.12 98 LEU A CA 1
ATOM 777 C C . LEU A 1 98 ? 5.189 -11.575 -0.146 1.00 94.12 98 LEU A C 1
ATOM 779 O O . LEU A 1 98 ? 5.551 -10.401 -0.242 1.00 94.12 98 LEU A O 1
ATOM 783 N N . ILE A 1 99 ? 5.743 -12.573 -0.829 1.00 94.44 99 ILE A N 1
ATOM 784 C CA . ILE A 1 99 ? 6.628 -12.384 -1.977 1.00 94.44 99 ILE A CA 1
ATOM 785 C C . ILE A 1 99 ? 5.794 -12.696 -3.216 1.00 94.44 99 ILE A C 1
ATOM 787 O O . ILE A 1 99 ? 5.184 -13.765 -3.297 1.00 94.44 99 ILE A O 1
ATOM 791 N N . GLU A 1 100 ? 5.746 -11.764 -4.156 1.00 90.19 100 GLU A N 1
ATOM 792 C CA . GLU A 1 100 ? 4.936 -11.848 -5.363 1.00 90.19 100 GLU A CA 1
ATOM 793 C C . GLU A 1 100 ? 5.790 -12.128 -6.595 1.00 90.19 100 GLU A C 1
ATOM 795 O O . GLU A 1 100 ? 6.953 -11.743 -6.674 1.00 90.19 100 GLU A O 1
ATOM 800 N N . GLN A 1 101 ? 5.200 -12.837 -7.559 1.00 90.31 101 GLN A N 1
ATOM 801 C CA . GLN A 1 101 ? 5.849 -13.090 -8.847 1.00 90.31 101 GLN A CA 1
ATOM 802 C C . GLN A 1 101 ? 5.856 -11.830 -9.715 1.00 90.31 101 GLN A C 1
ATOM 804 O O . GLN A 1 101 ? 6.865 -11.533 -10.350 1.00 90.31 101 GLN A O 1
ATOM 809 N N . ASP A 1 102 ? 4.743 -11.094 -9.704 1.00 89.75 102 ASP A N 1
ATOM 810 C CA . ASP A 1 102 ? 4.610 -9.811 -10.380 1.00 89.75 102 ASP A CA 1
ATOM 811 C C . ASP A 1 102 ? 5.078 -8.698 -9.447 1.00 89.75 102 ASP A C 1
ATOM 813 O O . ASP A 1 102 ? 4.666 -8.607 -8.285 1.00 89.75 102 ASP A O 1
ATOM 817 N N . THR A 1 103 ? 5.941 -7.827 -9.958 1.00 90.88 103 THR A N 1
ATOM 818 C CA . THR A 1 103 ? 6.460 -6.709 -9.174 1.00 90.88 103 THR A CA 1
ATOM 819 C C . THR A 1 103 ? 5.470 -5.550 -9.176 1.00 90.88 103 THR A C 1
ATOM 821 O O . THR A 1 103 ? 4.631 -5.424 -10.068 1.00 90.88 103 THR A O 1
ATOM 824 N N . ALA A 1 104 ? 5.601 -4.629 -8.219 1.00 90.31 104 ALA A N 1
ATOM 825 C CA . ALA A 1 104 ? 4.814 -3.398 -8.186 1.00 90.31 104 ALA A CA 1
ATOM 826 C C . ALA A 1 104 ? 4.860 -2.650 -9.529 1.00 90.31 104 ALA A C 1
ATOM 828 O O . ALA A 1 104 ? 3.884 -2.021 -9.919 1.00 90.31 104 ALA A O 1
ATOM 829 N N . ARG A 1 105 ? 5.970 -2.749 -10.269 1.00 89.44 105 ARG A N 1
ATOM 830 C CA . ARG A 1 105 ? 6.140 -2.143 -11.592 1.00 89.44 105 ARG A CA 1
ATOM 831 C C . ARG A 1 105 ? 5.164 -2.673 -12.645 1.00 89.44 105 ARG A C 1
ATOM 833 O O . ARG A 1 105 ? 4.795 -1.925 -13.550 1.00 89.44 105 ARG A O 1
ATOM 840 N N . ASP A 1 106 ? 4.783 -3.938 -12.546 1.00 88.75 106 ASP A N 1
ATOM 841 C CA . ASP A 1 106 ? 3.910 -4.600 -13.517 1.00 88.75 106 ASP A CA 1
ATOM 842 C C . ASP A 1 106 ? 2.438 -4.193 -13.320 1.00 88.75 106 ASP A C 1
ATOM 844 O O . ASP A 1 106 ? 1.606 -4.378 -14.209 1.00 88.75 106 ASP A O 1
ATOM 848 N N . GLN A 1 107 ? 2.128 -3.563 -12.181 1.00 88.56 107 GLN A N 1
ATOM 849 C CA . GLN A 1 107 ? 0.789 -3.113 -11.828 1.00 88.56 107 GLN A CA 1
ATOM 850 C C . GLN A 1 107 ? 0.419 -1.775 -12.477 1.00 88.56 107 GLN A C 1
ATOM 852 O O . GLN A 1 107 ? 1.226 -0.846 -12.617 1.00 88.56 107 GLN A O 1
ATOM 857 N N . VAL A 1 108 ? -0.862 -1.651 -12.829 1.00 82.12 108 VAL A N 1
ATOM 858 C CA . VAL A 1 108 ? -1.443 -0.411 -13.354 1.00 82.12 108 VAL A CA 1
ATOM 859 C C . VAL A 1 108 ? -1.543 0.614 -12.219 1.00 82.12 108 VAL A C 1
ATOM 861 O O . VAL A 1 108 ? -2.072 0.310 -11.155 1.00 82.12 108 VAL A O 1
ATOM 864 N N . ASN A 1 109 ? -1.083 1.846 -12.463 1.00 84.25 109 ASN A N 1
ATOM 865 C CA . ASN A 1 109 ? -0.995 2.945 -11.481 1.00 84.25 109 ASN A CA 1
ATOM 866 C C . ASN A 1 109 ? 0.115 2.804 -10.424 1.00 84.25 109 ASN A C 1
ATOM 868 O O . ASN A 1 109 ? 0.035 3.418 -9.360 1.00 84.25 109 ASN A O 1
ATOM 872 N N . SER A 1 110 ? 1.168 2.045 -10.722 1.00 90.12 110 SER A N 1
ATOM 873 C CA . SER A 1 110 ? 2.370 2.007 -9.892 1.00 90.12 110 SER A CA 1
ATOM 874 C C . SER A 1 110 ? 3.130 3.338 -9.883 1.00 90.12 110 SER A C 1
ATOM 876 O O . SER A 1 110 ? 3.171 4.082 -10.870 1.00 90.12 110 SER A O 1
ATOM 878 N N . ILE A 1 111 ? 3.744 3.648 -8.741 1.00 90.75 111 ILE A N 1
ATOM 879 C CA . ILE A 1 111 ? 4.580 4.833 -8.550 1.00 90.75 111 ILE A CA 1
ATOM 880 C C . ILE A 1 111 ? 6.029 4.369 -8.531 1.00 90.75 111 ILE A C 1
ATOM 882 O O . ILE A 1 111 ? 6.480 3.751 -7.576 1.00 90.75 111 ILE A O 1
ATOM 886 N N . CYS A 1 112 ? 6.773 4.681 -9.584 1.00 90.56 112 CYS A N 1
ATOM 887 C CA . CYS A 1 112 ? 8.165 4.269 -9.737 1.00 90.56 112 CYS A CA 1
ATOM 888 C C . CYS A 1 112 ? 9.118 5.458 -9.659 1.00 90.56 112 CYS A C 1
ATOM 890 O O . CYS A 1 112 ? 8.757 6.587 -10.001 1.00 90.56 112 CYS A O 1
ATOM 892 N N . THR A 1 113 ? 10.364 5.205 -9.258 1.00 86.69 113 THR A N 1
ATOM 893 C CA . THR A 1 113 ? 11.423 6.207 -9.404 1.00 86.69 113 THR A CA 1
ATOM 894 C C . THR A 1 113 ? 11.620 6.570 -10.876 1.00 86.69 113 THR A C 1
ATOM 896 O O . THR A 1 113 ? 11.477 5.743 -11.777 1.00 86.69 113 THR A O 1
ATOM 899 N N . ASN A 1 114 ? 11.992 7.826 -11.137 1.00 72.31 114 ASN A N 1
ATOM 900 C CA . ASN A 1 114 ? 12.197 8.326 -12.500 1.00 72.31 114 ASN A CA 1
ATOM 901 C C . ASN A 1 114 ? 13.302 7.578 -13.266 1.00 72.31 114 ASN A C 1
ATOM 903 O O . ASN A 1 114 ? 13.325 7.641 -14.491 1.00 72.31 114 ASN A O 1
ATOM 907 N N . GLU A 1 115 ? 14.190 6.842 -12.591 1.00 64.56 115 GLU A N 1
ATOM 908 C CA . GLU A 1 115 ? 15.193 5.988 -13.246 1.00 64.56 115 GLU A CA 1
ATOM 909 C C . GLU A 1 115 ? 14.579 4.801 -14.005 1.00 64.56 115 GLU A C 1
ATOM 911 O O . GLU A 1 115 ? 15.204 4.251 -14.911 1.00 64.56 115 GLU A O 1
ATOM 916 N N . PHE A 1 116 ? 13.318 4.459 -13.727 1.00 61.50 116 PHE A N 1
ATOM 917 C CA . PHE A 1 116 ? 12.559 3.487 -14.509 1.00 61.50 116 PHE A CA 1
ATOM 918 C C . PHE A 1 116 ? 11.946 4.057 -15.791 1.00 61.50 116 PHE A C 1
ATOM 920 O O . PHE A 1 116 ? 11.207 3.335 -16.468 1.00 61.50 116 PHE A O 1
ATOM 927 N N . SER A 1 117 ? 12.232 5.321 -16.140 1.00 55.19 117 SER A N 1
ATOM 928 C CA . SER A 1 117 ? 11.688 6.006 -17.318 1.00 55.19 117 SER A CA 1
ATOM 929 C C . SER A 1 117 ? 11.818 5.152 -18.585 1.00 55.19 117 SER A C 1
ATOM 931 O O . SER A 1 117 ? 12.867 5.044 -19.210 1.00 55.19 117 SER A O 1
ATOM 933 N N . LYS A 1 118 ? 10.691 4.504 -18.912 1.00 59.84 118 LYS A N 1
ATOM 934 C CA . LYS A 1 118 ? 10.289 3.873 -20.173 1.00 59.84 118 LYS A CA 1
ATOM 935 C C . LYS A 1 118 ? 11.445 3.526 -21.117 1.00 59.84 118 LYS A C 1
ATOM 937 O O . LYS A 1 118 ? 11.538 4.063 -22.220 1.00 59.84 118 LYS A O 1
ATOM 942 N N . LYS A 1 119 ? 12.273 2.549 -20.743 1.00 63.12 119 LYS A N 1
ATOM 943 C CA . LYS A 1 119 ? 12.934 1.743 -21.775 1.00 63.12 119 LYS A CA 1
ATOM 944 C C . LYS A 1 119 ? 11.839 0.955 -22.491 1.00 63.12 119 LYS A C 1
ATOM 946 O O . LYS A 1 119 ? 11.020 0.311 -21.837 1.00 63.12 119 LYS A O 1
ATOM 951 N N . LEU A 1 120 ? 11.785 1.075 -23.818 1.00 71.44 120 LEU A N 1
ATOM 952 C CA . LEU A 1 120 ? 10.897 0.269 -24.656 1.00 71.44 120 LEU A CA 1
ATOM 953 C C . LEU A 1 120 ? 11.115 -1.210 -24.319 1.00 71.44 120 LEU A C 1
ATOM 955 O O . LEU A 1 120 ? 12.254 -1.635 -24.124 1.00 71.44 120 LEU A O 1
ATOM 959 N N . THR A 1 121 ? 10.035 -1.987 -24.239 1.00 78.56 121 THR A N 1
ATOM 960 C CA . THR A 1 121 ? 10.155 -3.435 -24.018 1.00 78.56 121 THR A CA 1
ATOM 961 C C . THR A 1 121 ? 10.984 -4.062 -25.141 1.00 78.56 121 THR A C 1
ATOM 963 O O . THR A 1 121 ? 10.962 -3.583 -26.278 1.00 78.56 121 THR A O 1
ATOM 966 N N . ASN A 1 122 ? 11.681 -5.165 -24.859 1.00 80.62 122 ASN A N 1
ATOM 967 C CA . ASN A 1 122 ? 12.466 -5.872 -25.880 1.00 80.62 122 ASN A CA 1
ATOM 968 C C . ASN A 1 122 ? 11.608 -6.233 -27.108 1.00 80.62 122 ASN A C 1
ATOM 970 O O . ASN A 1 122 ? 12.076 -6.134 -28.239 1.00 80.62 122 ASN A O 1
ATOM 974 N N . ALA A 1 123 ? 10.329 -6.566 -26.891 1.00 80.44 123 ALA A N 1
ATOM 975 C CA . ALA A 1 123 ? 9.360 -6.827 -27.953 1.00 80.44 123 ALA A CA 1
ATOM 976 C C . ALA A 1 123 ? 9.046 -5.577 -28.797 1.00 80.44 123 ALA A C 1
ATOM 978 O O . ALA A 1 123 ? 9.024 -5.653 -30.024 1.00 80.44 123 ALA A O 1
ATOM 979 N N . GLN A 1 124 ? 8.856 -4.413 -28.166 1.00 86.38 124 GLN A N 1
ATOM 980 C CA . GLN A 1 124 ? 8.653 -3.149 -28.883 1.00 86.38 124 GLN A CA 1
ATOM 981 C C . GLN A 1 124 ? 9.891 -2.743 -29.686 1.00 86.38 124 GLN A C 1
ATOM 983 O O . GLN A 1 124 ? 9.762 -2.320 -30.834 1.00 86.38 124 GLN A O 1
ATOM 988 N N . ILE A 1 125 ? 11.088 -2.910 -29.115 1.00 87.94 125 ILE A N 1
ATOM 989 C CA . ILE A 1 125 ? 12.350 -2.650 -29.819 1.00 87.94 125 ILE A CA 1
ATOM 990 C C . ILE A 1 125 ? 12.467 -3.573 -31.038 1.00 87.94 125 ILE A C 1
ATOM 992 O O . ILE A 1 125 ? 12.727 -3.092 -32.140 1.00 87.94 125 ILE A O 1
ATOM 996 N N . ALA A 1 126 ? 12.211 -4.874 -30.871 1.00 90.00 126 ALA A N 1
ATOM 997 C CA . ALA A 1 126 ? 12.240 -5.836 -31.971 1.00 90.00 126 ALA A CA 1
ATOM 998 C C . ALA A 1 126 ? 11.247 -5.464 -33.086 1.00 90.00 126 ALA A C 1
ATOM 1000 O O . ALA A 1 126 ? 11.610 -5.477 -34.263 1.00 90.00 126 ALA A O 1
ATOM 1001 N N . GLY A 1 127 ? 10.027 -5.053 -32.722 1.00 93.88 127 GLY A N 1
ATOM 1002 C CA . GLY A 1 127 ? 9.019 -4.587 -33.674 1.00 93.88 127 GLY A CA 1
ATOM 1003 C C . GLY A 1 127 ? 9.471 -3.366 -34.483 1.00 93.88 127 GLY A C 1
ATOM 1004 O O . GLY A 1 127 ? 9.321 -3.357 -35.704 1.00 93.88 127 GLY A O 1
ATOM 1005 N N . ILE A 1 128 ? 10.078 -2.366 -33.832 1.00 93.38 128 ILE A N 1
ATOM 1006 C CA . ILE A 1 128 ? 10.586 -1.155 -34.503 1.00 93.38 128 ILE A CA 1
ATOM 1007 C C . ILE A 1 128 ? 11.723 -1.495 -35.472 1.00 93.38 128 ILE A C 1
ATOM 1009 O O . ILE A 1 128 ? 11.733 -0.998 -36.597 1.00 93.38 128 ILE A O 1
ATOM 1013 N N . VAL A 1 129 ? 12.665 -2.352 -35.068 1.00 94.94 129 VAL A N 1
ATOM 1014 C CA . VAL A 1 129 ? 13.814 -2.728 -35.908 1.00 94.94 129 VAL A CA 1
ATOM 1015 C C . VAL A 1 129 ? 13.358 -3.481 -37.160 1.00 94.94 129 VAL A C 1
ATOM 1017 O O . VAL A 1 129 ? 13.764 -3.131 -38.269 1.00 94.94 129 VAL A O 1
ATOM 1020 N N . ILE A 1 130 ? 12.478 -4.474 -37.004 1.00 95.31 130 ILE A N 1
ATOM 1021 C CA . ILE A 1 130 ? 11.968 -5.271 -38.129 1.00 95.31 130 ILE A CA 1
ATOM 1022 C C . ILE A 1 130 ? 11.104 -4.401 -39.049 1.00 95.31 130 ILE A C 1
ATOM 1024 O O . ILE A 1 130 ? 11.302 -4.402 -40.265 1.00 95.31 130 ILE A O 1
ATOM 1028 N N . GLY A 1 131 ? 10.187 -3.614 -38.478 1.00 94.88 131 GLY A N 1
ATOM 1029 C CA . GLY A 1 131 ? 9.325 -2.710 -39.240 1.00 94.88 131 GLY A CA 1
ATOM 1030 C C . GLY A 1 131 ? 10.120 -1.665 -40.026 1.00 94.88 131 GLY A C 1
ATOM 1031 O O . GLY A 1 131 ? 9.860 -1.455 -41.211 1.00 94.88 131 GLY A O 1
ATOM 1032 N N . GLY A 1 132 ? 11.137 -1.062 -39.403 1.00 94.81 132 GLY A N 1
ATOM 1033 C CA . GLY A 1 132 ? 12.018 -0.085 -40.043 1.00 94.81 132 GLY A CA 1
ATOM 1034 C C . GLY A 1 132 ? 12.834 -0.676 -41.195 1.00 94.81 132 GLY A C 1
ATOM 1035 O O . GLY A 1 132 ? 12.924 -0.062 -42.258 1.00 94.81 132 GLY A O 1
ATOM 1036 N N . ALA A 1 133 ? 13.376 -1.886 -41.027 1.00 95.06 133 ALA A N 1
ATOM 1037 C CA . ALA A 1 133 ? 14.138 -2.560 -42.077 1.00 95.06 133 ALA A CA 1
ATOM 1038 C C . ALA A 1 133 ? 13.275 -2.861 -43.315 1.00 95.06 133 ALA A C 1
ATOM 1040 O O . ALA A 1 133 ? 13.681 -2.557 -44.438 1.00 95.06 133 ALA A O 1
ATOM 1041 N N . VAL A 1 134 ? 12.066 -3.400 -43.116 1.00 97.00 134 VAL A N 1
ATOM 1042 C CA . VAL A 1 134 ? 11.127 -3.691 -44.213 1.00 97.00 134 VAL A CA 1
ATOM 1043 C C . VAL A 1 134 ? 10.704 -2.405 -44.923 1.00 97.00 134 VAL A C 1
ATOM 1045 O O . VAL A 1 134 ? 10.708 -2.346 -46.153 1.00 97.00 134 VAL A O 1
ATOM 1048 N N . PHE A 1 135 ? 10.397 -1.351 -44.165 1.00 96.12 135 PHE A N 1
ATOM 1049 C CA . PHE A 1 135 ? 10.002 -0.058 -44.720 1.00 96.12 135 PHE A CA 1
ATOM 1050 C C . PHE A 1 135 ? 11.102 0.566 -45.592 1.00 96.12 135 PHE A C 1
ATOM 1052 O O . PHE A 1 135 ? 10.827 1.005 -46.711 1.00 96.12 135 PHE A O 1
ATOM 1059 N N . LEU A 1 136 ? 12.359 0.541 -45.133 1.00 95.44 136 LEU A N 1
ATOM 1060 C CA . LEU A 1 136 ? 13.501 1.030 -45.913 1.00 95.44 136 LEU A CA 1
ATOM 1061 C C . LEU A 1 136 ? 13.721 0.220 -47.194 1.00 95.44 136 LEU A C 1
ATOM 1063 O O . LEU A 1 136 ? 14.027 0.802 -48.235 1.00 95.44 136 LEU A O 1
ATOM 1067 N N . PHE A 1 137 ? 13.530 -1.099 -47.145 1.00 95.56 137 PHE A N 1
ATOM 1068 C CA . PHE A 1 137 ? 13.677 -1.960 -48.319 1.00 95.56 137 PHE A CA 1
ATOM 1069 C C . PHE A 1 137 ? 12.625 -1.649 -49.390 1.00 95.56 137 PHE A C 1
ATOM 1071 O O . PHE A 1 137 ? 12.953 -1.537 -50.573 1.00 95.56 137 PHE A O 1
ATOM 1078 N N . ILE A 1 138 ? 11.370 -1.447 -48.974 1.00 95.19 138 ILE A N 1
ATOM 1079 C CA . ILE A 1 138 ? 10.269 -1.082 -49.874 1.00 95.19 138 ILE A CA 1
ATOM 1080 C C . ILE A 1 138 ? 10.529 0.289 -50.503 1.00 95.19 138 ILE A C 1
ATOM 1082 O O . ILE A 1 138 ? 10.442 0.422 -51.723 1.00 95.19 138 ILE A O 1
ATOM 1086 N N . ILE A 1 139 ? 10.903 1.294 -49.705 1.00 95.38 139 ILE A N 1
ATOM 1087 C CA . ILE A 1 139 ? 11.234 2.626 -50.232 1.00 95.38 139 ILE A CA 1
ATOM 1088 C C . ILE A 1 139 ? 12.407 2.545 -51.209 1.00 95.38 139 ILE A C 1
ATOM 1090 O O . ILE A 1 139 ? 12.326 3.110 -52.298 1.00 95.38 139 ILE A O 1
ATOM 1094 N N . GLY A 1 140 ? 13.472 1.817 -50.865 1.00 93.00 140 GLY A N 1
ATOM 1095 C CA . GLY A 1 140 ? 14.625 1.625 -51.743 1.00 93.00 140 GLY A CA 1
ATOM 1096 C C . GLY A 1 140 ? 14.236 1.000 -53.083 1.00 93.00 140 GLY A C 1
ATOM 1097 O O . GLY A 1 140 ? 14.606 1.519 -54.136 1.00 93.00 140 GLY A O 1
ATOM 1098 N N . ALA A 1 141 ? 13.423 -0.059 -53.062 1.00 91.69 141 ALA A N 1
ATOM 1099 C CA . ALA A 1 141 ? 12.926 -0.707 -54.273 1.00 91.69 141 ALA A CA 1
ATOM 1100 C C . ALA A 1 141 ? 12.069 0.239 -55.131 1.00 91.69 141 ALA A C 1
ATOM 1102 O O . ALA A 1 141 ? 12.245 0.292 -56.349 1.00 91.69 141 ALA A O 1
ATOM 1103 N N . VAL A 1 142 ? 11.189 1.028 -54.507 1.00 93.00 142 VAL A N 1
ATOM 1104 C CA . VAL A 1 142 ? 10.360 2.027 -55.199 1.00 93.00 142 VAL A CA 1
ATOM 1105 C C . VAL A 1 142 ? 11.231 3.105 -55.849 1.00 93.00 142 VAL A C 1
ATOM 1107 O O . VAL A 1 142 ? 11.049 3.409 -57.028 1.00 93.00 142 VAL A O 1
ATOM 1110 N N . VAL A 1 143 ? 12.216 3.646 -55.129 1.00 92.81 143 VAL A N 1
ATOM 1111 C CA . VAL A 1 143 ? 13.140 4.664 -55.657 1.00 92.81 143 VAL A CA 1
ATOM 1112 C C . VAL A 1 143 ? 13.947 4.115 -56.838 1.00 92.81 143 VAL A C 1
ATOM 1114 O O . VAL A 1 143 ? 14.018 4.763 -57.884 1.00 92.81 143 VAL A O 1
ATOM 1117 N N . ILE A 1 144 ? 14.501 2.903 -56.718 1.00 92.00 144 ILE A N 1
ATOM 1118 C CA . ILE A 1 144 ? 15.246 2.240 -57.801 1.00 92.00 144 ILE A CA 1
ATOM 1119 C C . ILE A 1 144 ? 14.344 1.996 -59.017 1.00 92.00 144 ILE A C 1
ATOM 1121 O O . ILE A 1 144 ? 14.755 2.241 -60.156 1.00 92.00 144 ILE A O 1
ATOM 1125 N N . TYR A 1 145 ? 13.106 1.551 -58.799 1.00 91.31 145 TYR A N 1
ATOM 1126 C CA . TYR A 1 145 ? 12.136 1.334 -59.869 1.00 91.31 145 TYR A CA 1
ATOM 1127 C C . TYR A 1 145 ? 11.837 2.628 -60.637 1.00 91.31 145 TYR A C 1
ATOM 1129 O O . TYR A 1 145 ? 11.904 2.642 -61.865 1.00 91.31 145 TYR A O 1
ATOM 1137 N N . PHE A 1 146 ? 11.584 3.742 -59.942 1.00 88.62 146 PHE A N 1
ATOM 1138 C CA . PHE A 1 146 ? 11.351 5.030 -60.604 1.00 88.62 146 PHE A CA 1
ATOM 1139 C C . PHE A 1 146 ? 12.588 5.538 -61.356 1.00 88.62 146 PHE A C 1
ATOM 1141 O O . PHE A 1 146 ? 12.460 6.050 -62.470 1.00 88.62 146 PHE A O 1
ATOM 1148 N N . TYR A 1 147 ? 13.788 5.357 -60.798 1.00 86.06 147 TYR A N 1
ATOM 1149 C CA . TYR A 1 147 ? 15.028 5.800 -61.437 1.00 86.06 147 TYR A CA 1
ATOM 1150 C C . TYR A 1 147 ? 15.356 4.994 -62.704 1.00 86.06 147 TYR A C 1
ATOM 1152 O O . TYR A 1 147 ? 15.720 5.562 -63.734 1.00 86.06 147 TYR A O 1
ATOM 1160 N N . THR A 1 148 ? 15.177 3.671 -62.667 1.00 81.12 148 THR A N 1
ATOM 1161 C CA . THR A 1 148 ? 15.413 2.788 -63.825 1.00 81.12 148 THR A CA 1
ATOM 1162 C C . THR A 1 148 ? 14.357 2.972 -64.915 1.00 81.12 148 THR A C 1
ATOM 1164 O O . THR A 1 148 ? 14.708 3.030 -66.092 1.00 81.12 148 THR A O 1
ATOM 1167 N N . ARG A 1 149 ? 13.085 3.172 -64.541 1.00 77.12 149 ARG A N 1
ATOM 1168 C CA . ARG A 1 149 ? 11.979 3.503 -65.459 1.00 77.12 149 ARG A CA 1
ATOM 1169 C C . ARG A 1 149 ? 12.223 4.811 -66.219 1.00 77.12 149 ARG A C 1
ATOM 1171 O O . ARG A 1 149 ? 11.868 4.905 -67.389 1.00 77.12 149 ARG A O 1
ATOM 1178 N N . ASN A 1 150 ? 12.819 5.810 -65.569 1.00 63.62 150 ASN A N 1
ATOM 1179 C CA . ASN A 1 150 ? 13.091 7.112 -66.182 1.00 63.62 150 ASN A CA 1
ATOM 1180 C C . ASN A 1 150 ? 14.406 7.141 -66.996 1.00 63.62 150 ASN A C 1
ATOM 1182 O O . ASN A 1 150 ? 14.603 8.035 -67.813 1.00 63.62 150 ASN A O 1
ATOM 1186 N N . SER A 1 151 ? 15.305 6.164 -66.803 1.00 54.81 151 SER A N 1
ATOM 1187 C CA . SER A 1 151 ? 16.645 6.111 -67.421 1.00 54.81 151 SER A CA 1
ATOM 1188 C C . SER A 1 151 ? 16.769 5.106 -68.585 1.00 54.81 151 SER A C 1
ATOM 1190 O O . SER A 1 151 ? 17.859 4.701 -68.981 1.00 54.81 151 SER A O 1
ATOM 1192 N N . THR A 1 152 ? 15.656 4.715 -69.204 1.00 53.44 152 THR A N 1
ATOM 1193 C CA . THR A 1 152 ? 15.635 4.231 -70.597 1.00 53.44 152 THR A CA 1
ATOM 1194 C C . THR A 1 152 ? 15.198 5.417 -71.476 1.00 53.44 152 THR A C 1
ATOM 1196 O O . THR A 1 152 ? 14.021 5.744 -71.480 1.00 53.44 152 THR A O 1
ATOM 1199 N N . SER A 1 153 ? 16.013 6.172 -72.226 1.00 56.25 153 SER A N 1
ATOM 1200 C CA . SER A 1 153 ? 17.339 5.951 -72.809 1.00 56.25 153 SER A CA 1
ATOM 1201 C C . SER A 1 153 ? 18.020 7.292 -73.176 1.00 56.25 153 SER A C 1
ATOM 1203 O O . SER A 1 153 ? 17.402 8.139 -73.817 1.00 56.25 153 SER A O 1
ATOM 1205 N N . PRO A 1 154 ? 19.312 7.478 -72.857 1.00 55.06 154 PRO A N 1
ATOM 1206 C CA . PRO A 1 154 ? 20.193 8.251 -73.745 1.00 55.06 154 PRO A CA 1
ATOM 1207 C C . PRO A 1 154 ? 21.337 7.398 -74.317 1.00 55.06 154 PRO A C 1
ATOM 1209 O O . PRO A 1 154 ? 21.886 7.723 -75.368 1.00 55.06 154 PRO A O 1
ATOM 1212 N N . ILE A 1 155 ? 21.666 6.266 -73.682 1.00 57.12 155 ILE A N 1
ATOM 1213 C CA . ILE A 1 155 ? 22.783 5.393 -74.087 1.00 57.12 155 ILE A CA 1
ATOM 1214 C C . ILE A 1 155 ? 22.380 4.477 -75.258 1.00 57.12 155 ILE A C 1
ATOM 1216 O O . ILE A 1 155 ? 23.114 4.390 -76.242 1.00 57.12 155 ILE A O 1
ATOM 1220 N N . ALA A 1 156 ? 21.173 3.894 -75.235 1.00 53.47 156 ALA A N 1
ATOM 1221 C CA . ALA A 1 156 ? 20.649 3.103 -76.360 1.00 53.47 156 ALA A CA 1
ATOM 1222 C C . ALA A 1 156 ? 20.397 3.955 -77.626 1.00 53.47 156 ALA A C 1
ATOM 1224 O O . ALA A 1 156 ? 20.566 3.478 -78.747 1.00 53.47 156 ALA A O 1
ATOM 1225 N N . MET A 1 157 ? 20.078 5.246 -77.461 1.00 55.72 157 MET A N 1
ATOM 1226 C CA . MET A 1 157 ? 19.939 6.193 -78.576 1.00 55.72 157 MET A CA 1
ATOM 1227 C C . MET A 1 157 ? 21.294 6.589 -79.191 1.00 55.72 157 MET A C 1
ATOM 1229 O O . MET A 1 157 ? 21.370 6.850 -80.392 1.00 55.72 157 MET A O 1
ATOM 1233 N N . LYS A 1 158 ? 22.378 6.597 -78.399 1.00 55.97 158 LYS A N 1
ATOM 1234 C CA . LYS A 1 158 ? 23.727 6.970 -78.863 1.00 55.97 158 LYS A CA 1
ATOM 1235 C C . LYS A 1 158 ? 24.380 5.878 -79.718 1.00 55.97 158 LYS A C 1
ATOM 1237 O O . LYS A 1 158 ? 25.049 6.201 -80.694 1.00 55.97 158 LYS A O 1
ATOM 1242 N N . LEU A 1 159 ? 24.131 4.602 -79.412 1.00 55.50 159 LEU A N 1
ATOM 1243 C CA . LEU A 1 159 ? 24.669 3.466 -80.176 1.00 55.50 159 LEU A CA 1
ATOM 1244 C C . LEU A 1 159 ? 23.987 3.283 -81.545 1.00 55.50 159 LEU A C 1
ATOM 1246 O O . LEU A 1 159 ? 24.655 2.942 -82.517 1.00 55.50 159 LEU A O 1
ATOM 1250 N N . ARG A 1 160 ? 22.697 3.630 -81.681 1.00 55.75 160 ARG A N 1
ATOM 1251 C CA . ARG A 1 160 ? 21.995 3.609 -82.983 1.00 55.75 160 ARG A CA 1
ATOM 1252 C C . ARG A 1 160 ? 22.452 4.716 -83.944 1.00 55.75 160 ARG A C 1
ATOM 1254 O O . ARG A 1 160 ? 22.214 4.619 -85.141 1.00 55.75 160 ARG A O 1
ATOM 1261 N N . LYS A 1 161 ? 23.112 5.762 -83.431 1.00 56.62 161 LYS A N 1
ATOM 1262 C CA . LYS A 1 161 ? 23.620 6.896 -84.223 1.00 56.62 161 LYS A CA 1
ATOM 1263 C C . LYS A 1 161 ? 25.034 6.667 -84.779 1.00 56.62 161 LYS A C 1
ATOM 1265 O O . LYS A 1 161 ? 25.464 7.436 -85.629 1.00 56.62 161 LYS A O 1
ATOM 1270 N N . MET A 1 162 ? 25.741 5.628 -84.320 1.00 59.19 162 MET A N 1
ATOM 1271 C CA . MET A 1 162 ? 27.122 5.319 -84.732 1.00 59.19 162 MET A CA 1
ATOM 1272 C C . MET A 1 162 ? 27.253 4.075 -85.629 1.00 59.19 162 MET A C 1
ATOM 1274 O O . MET A 1 162 ? 28.323 3.859 -86.179 1.00 59.19 162 MET A O 1
ATOM 1278 N N . GLY A 1 163 ? 26.188 3.284 -85.816 1.00 56.97 163 GLY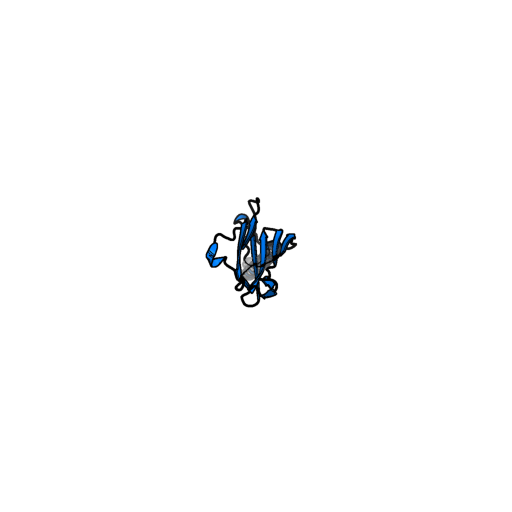 A N 1
ATOM 1279 C CA . GLY A 1 163 ? 26.174 2.105 -86.704 1.00 56.97 163 GLY A CA 1
ATOM 1280 C C . GLY A 1 163 ? 25.492 2.320 -88.063 1.00 56.97 163 GLY A C 1
ATOM 1281 O O . GLY A 1 163 ? 25.185 1.351 -88.745 1.00 56.97 163 GLY A O 1
ATOM 1282 N N . GLY A 1 164 ? 25.187 3.568 -88.424 1.00 55.34 164 GLY A N 1
ATOM 1283 C CA . GLY A 1 164 ? 24.510 3.927 -89.671 1.00 55.34 164 GLY A CA 1
ATOM 1284 C C . GLY A 1 164 ? 25.331 4.913 -90.488 1.00 55.34 164 GLY A C 1
ATOM 1285 O O . GLY A 1 164 ? 24.984 6.093 -90.538 1.00 55.34 164 GLY A O 1
ATOM 1286 N N . ARG A 1 165 ? 26.428 4.438 -91.078 1.00 44.94 165 ARG A N 1
ATOM 1287 C CA . ARG A 1 165 ? 27.066 5.005 -92.269 1.00 44.94 165 ARG A CA 1
ATOM 1288 C C . ARG A 1 165 ? 28.057 4.011 -92.846 1.00 44.94 165 ARG A C 1
ATOM 1290 O O . ARG A 1 165 ? 28.846 3.471 -92.044 1.00 44.94 165 ARG A O 1
#

pLDDT: mean 84.51, std 12.67, range [44.94, 97.0]

Secondary structure (DSSP, 8-state):
-EEEEE---SS-EEEEEEEEETTEEEEEEEEETTEEEEEE--SEEEETTEEEE-EEEE-HHHHTGGGSEETTEEEEEEEEEPPP-SS-EE---EEEEEE-SS-GGGSTT-EE-GGG--PPPHHHHHHHHHHHHHHHHHHHHHHHHHHHHH---SHHHHHTTTS--

Organism: NCBI:txid133409

Foldseek 3Di:
DKDKDFAPDPWKKWDWDFDDDPQFRQWIWIAIWQKIKIKGFDQWKQAPNDIDGKGKHWCCVPPPPPHQDARGMHMTDMDIHDPDGDPDIGTDIDIDMDGHPDTLVNDDPMHTDCVPPDDDPPVRVVVCVVVVVVVVVVVVVVVVVVVVVVPPDDPVVVVVVPPDD